Protein AF-A0A914YEE4-F1 (afdb_monomer)

Foldseek 3Di:
DDDDDLVNLLVVLLVVLLVVLVVCQVVVHQEDEDPSLQDPSHDLVSSQVSNQVSNVVHPSHHYDSDHCVPPCNVVVVLVVQLVVFAFPDPAPPDPVRLVVVQVVCVVVVHHRDDGPQDTRNDDRPDPPDD

Mean predicted aligned error: 6.98 Å

Radius of gyration: 18.78 Å; Cα contacts (8 Å, |Δi|>4): 126; chains: 1; bounding box: 48×29×50 Å

InterPro domains:
  IPR003828 Epoxyqueuosine reductase QueH [PF02677] (9-99)
  IPR003828 Epoxyqueuosine reductase QueH [PTHR36701] (10-122)

Solvent-accessible surface area (backbone atoms only — not comparable to full-atom values): 7740 Å² total; per-residue (Å²): 131,87,74,81,51,71,68,60,54,50,52,55,48,34,54,53,33,38,54,51,33,52,52,31,58,80,70,73,45,49,70,47,70,72,74,81,44,68,49,88,91,45,65,42,69,62,46,41,53,32,34,42,64,26,17,70,76,42,90,80,31,40,49,58,74,74,63,57,77,48,95,56,34,55,60,50,51,53,52,48,33,31,75,70,47,37,74,60,73,88,47,87,83,44,72,66,45,44,50,54,49,32,51,52,23,53,77,70,76,41,77,65,85,61,87,96,58,47,32,33,78,48,78,63,72,71,79,79,82,128

Organism: NCBI:txid310955

Nearest PDB structures (foldseek):
  7lc5-assembly1_A  TM=7.896E-01  e=1.052E-04  Thermotoga maritima MSB8
  9d86-assembly1_A  TM=7.838E-01  e=9.894E-05  Thermotoga maritima MSB8
  7lc7-assembly1_A  TM=7.861E-01  e=1.834E-04  Thermotoga maritima MSB8
  9deu-assembly1_A  TM=8.387E-01  e=4.629E-04  Thermotoga maritima MSB8
  2cfo-assembly1_A  TM=3.732E-01  e=4.035E+00  Synechococcus elongatus

Sequence (130 aa):
MERADAASAARCARHALRRTALYAHEHGYDTISSSLGISRWKNMAQINDCGIRAASRYEGLQYWDYNWRKGGGASRMIEISKREQFYQQEYCGCVYSLRDANLHRRESGRERIRIGLLYYGQDAEAPQGD

Structure (mmCIF, N/CA/C/O backbone):
data_AF-A0A914YEE4-F1
#
_entry.id   AF-A0A914YEE4-F1
#
loop_
_atom_site.group_PDB
_atom_site.id
_atom_site.type_symbol
_atom_site.label_atom_id
_atom_site.label_alt_id
_atom_site.label_comp_id
_atom_site.label_asym_id
_atom_site.label_entity_id
_atom_site.label_seq_id
_atom_site.pdbx_PDB_ins_code
_atom_site.Cartn_x
_atom_site.Cartn_y
_atom_site.Cartn_z
_atom_site.occupancy
_atom_site.B_iso_or_equiv
_atom_site.auth_seq_id
_atom_site.auth_comp_id
_atom_site.auth_asym_id
_atom_site.auth_atom_id
_atom_site.pdbx_PDB_model_num
ATOM 1 N N . MET A 1 1 ? 2.354 -7.273 20.193 1.00 39.00 1 MET A N 1
ATOM 2 C CA . MET A 1 1 ? 2.414 -7.671 18.769 1.00 39.00 1 MET A CA 1
ATOM 3 C C . MET A 1 1 ? 3.875 -7.739 18.359 1.00 39.00 1 MET A C 1
ATOM 5 O O . MET A 1 1 ? 4.509 -6.700 18.200 1.00 39.00 1 MET A O 1
ATOM 9 N N . GLU A 1 2 ? 4.424 -8.949 18.299 1.00 38.91 2 GLU A N 1
ATOM 10 C CA . GLU A 1 2 ? 5.803 -9.193 17.871 1.00 38.91 2 GLU A CA 1
ATOM 11 C C . GLU A 1 2 ? 5.981 -8.676 16.440 1.00 38.91 2 GLU A C 1
ATOM 13 O O . GLU A 1 2 ? 5.150 -8.919 15.559 1.00 38.91 2 GLU A O 1
ATOM 18 N N . ARG A 1 3 ? 6.999 -7.843 16.227 1.00 53.19 3 ARG A N 1
ATOM 19 C CA . ARG A 1 3 ? 7.223 -7.191 14.936 1.00 53.19 3 ARG A CA 1
ATOM 20 C C . ARG A 1 3 ? 7.663 -8.262 13.947 1.00 53.19 3 ARG A C 1
ATOM 22 O O . ARG A 1 3 ? 8.593 -9.004 14.234 1.00 53.19 3 ARG A O 1
ATOM 29 N N . ALA A 1 4 ? 7.031 -8.316 12.776 1.00 54.16 4 ALA A N 1
ATOM 30 C CA . ALA A 1 4 ? 7.552 -9.131 11.688 1.00 54.16 4 ALA A CA 1
ATOM 31 C C . ALA A 1 4 ? 9.003 -8.708 11.416 1.00 54.16 4 ALA A C 1
ATOM 33 O O . ALA A 1 4 ? 9.247 -7.546 11.080 1.00 54.16 4 ALA A O 1
ATOM 34 N N . ASP A 1 5 ? 9.936 -9.642 11.589 1.00 54.97 5 ASP A N 1
ATOM 35 C CA . ASP A 1 5 ? 11.352 -9.439 11.311 1.00 54.97 5 ASP A CA 1
ATOM 36 C C . ASP A 1 5 ? 11.550 -8.857 9.897 1.00 54.97 5 ASP A C 1
ATOM 38 O O . ASP A 1 5 ? 10.873 -9.239 8.930 1.00 54.97 5 ASP A O 1
ATOM 42 N N . ALA A 1 6 ? 12.478 -7.907 9.784 1.00 59.69 6 ALA A N 1
ATOM 43 C CA . ALA A 1 6 ? 12.794 -7.214 8.544 1.00 59.69 6 ALA A CA 1
ATOM 44 C C . ALA A 1 6 ? 13.225 -8.194 7.439 1.00 59.69 6 ALA A C 1
ATOM 46 O O . ALA A 1 6 ? 12.888 -7.982 6.271 1.00 59.69 6 ALA A O 1
ATOM 47 N N . ALA A 1 7 ? 13.902 -9.298 7.781 1.00 60.44 7 ALA A N 1
ATOM 48 C CA . ALA A 1 7 ? 14.281 -10.308 6.794 1.00 60.44 7 ALA A CA 1
ATOM 49 C C . ALA A 1 7 ? 13.068 -11.111 6.289 1.00 60.44 7 ALA A C 1
ATOM 51 O O . ALA A 1 7 ? 12.978 -11.424 5.099 1.00 60.44 7 ALA A O 1
ATOM 52 N N . SER A 1 8 ? 12.089 -11.393 7.156 1.00 65.44 8 SER A N 1
ATOM 53 C CA . SER A 1 8 ? 10.843 -12.067 6.765 1.00 65.44 8 SER A CA 1
ATOM 54 C C . SER A 1 8 ? 9.983 -11.214 5.825 1.00 65.44 8 SER A C 1
ATOM 56 O O . SER A 1 8 ? 9.508 -11.703 4.798 1.00 65.44 8 SER A O 1
ATOM 58 N N . ALA A 1 9 ? 9.863 -9.909 6.101 1.00 69.31 9 ALA A N 1
ATOM 59 C CA . ALA A 1 9 ? 9.140 -8.976 5.234 1.00 69.31 9 ALA A CA 1
ATOM 60 C C . ALA A 1 9 ? 9.757 -8.880 3.824 1.00 69.31 9 ALA A C 1
ATOM 62 O O . ALA A 1 9 ? 9.022 -8.855 2.833 1.00 69.31 9 ALA A O 1
ATOM 63 N N . ALA A 1 10 ? 11.090 -8.894 3.730 1.00 78.06 10 ALA A N 1
ATOM 64 C CA . ALA A 1 10 ? 11.813 -8.871 2.461 1.00 78.06 10 ALA A CA 1
ATOM 65 C C . ALA A 1 10 ? 11.563 -10.124 1.608 1.00 78.06 10 A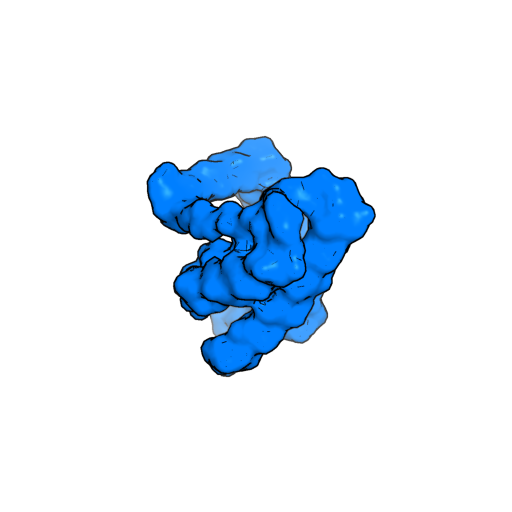LA A C 1
ATOM 67 O O . ALA A 1 10 ? 11.425 -10.030 0.388 1.00 78.06 10 ALA A O 1
ATOM 68 N N . ARG A 1 11 ? 11.488 -11.309 2.233 1.00 86.94 11 ARG A N 1
ATOM 69 C CA . ARG A 1 11 ? 11.216 -12.571 1.521 1.00 86.94 11 ARG A CA 1
ATOM 70 C C . ARG A 1 11 ? 9.831 -12.570 0.880 1.00 86.94 11 ARG A C 1
ATOM 72 O O . ARG A 1 11 ? 9.722 -12.871 -0.308 1.00 86.94 11 ARG A O 1
ATOM 79 N N . CYS A 1 12 ? 8.800 -12.184 1.633 1.00 88.81 12 CYS A N 1
ATOM 80 C CA . CYS A 1 12 ? 7.430 -12.132 1.119 1.00 88.81 12 CYS A CA 1
ATOM 81 C C . CYS A 1 12 ? 7.290 -11.111 -0.018 1.00 88.81 12 CYS A C 1
ATOM 83 O O . CYS A 1 12 ? 6.732 -11.435 -1.065 1.00 88.81 12 CYS A O 1
ATOM 85 N N . ALA A 1 13 ? 7.855 -9.909 0.150 1.00 90.94 13 ALA A N 1
ATOM 86 C CA . ALA A 1 13 ? 7.830 -8.879 -0.888 1.00 90.94 13 ALA A CA 1
ATOM 87 C C . ALA A 1 13 ? 8.528 -9.343 -2.173 1.00 90.94 13 ALA A C 1
ATOM 89 O O . ALA A 1 13 ? 7.981 -9.194 -3.261 1.00 90.94 13 ALA A O 1
ATOM 90 N N . ARG A 1 14 ? 9.701 -9.977 -2.052 1.00 93.50 14 ARG A N 1
ATOM 91 C CA . ARG A 1 14 ? 10.440 -10.527 -3.194 1.00 93.50 14 ARG A CA 1
ATOM 92 C C . ARG A 1 14 ? 9.645 -11.594 -3.941 1.00 93.50 14 ARG A C 1
ATOM 94 O O . ARG A 1 14 ? 9.653 -11.591 -5.168 1.00 93.50 14 ARG A O 1
ATOM 101 N N . HIS A 1 15 ? 8.996 -12.513 -3.227 1.00 94.38 15 HIS A N 1
ATOM 102 C CA . HIS A 1 15 ? 8.169 -13.545 -3.853 1.00 94.38 15 HIS A CA 1
ATOM 103 C C . HIS A 1 15 ? 7.004 -12.923 -4.634 1.00 94.38 15 HIS A C 1
ATOM 105 O O . HIS A 1 15 ? 6.866 -13.189 -5.827 1.00 94.38 15 HIS A O 1
ATOM 111 N N . ALA A 1 16 ? 6.230 -12.050 -3.983 1.00 95.25 16 ALA A N 1
ATOM 112 C CA . ALA A 1 16 ? 5.092 -11.378 -4.604 1.00 95.25 16 ALA A CA 1
ATOM 113 C C . ALA A 1 16 ? 5.512 -10.578 -5.847 1.00 95.25 16 ALA A C 1
ATOM 115 O O . ALA A 1 16 ? 4.972 -10.796 -6.927 1.00 95.25 16 ALA A O 1
ATOM 116 N N . LEU A 1 17 ? 6.539 -9.730 -5.728 1.00 97.38 17 LEU A N 1
ATOM 117 C CA . LEU A 1 17 ? 6.982 -8.857 -6.820 1.00 97.38 17 LEU A CA 1
ATOM 118 C C . LEU A 1 17 ? 7.580 -9.629 -7.998 1.00 97.38 17 LEU A C 1
ATOM 120 O O . LEU A 1 17 ? 7.390 -9.226 -9.140 1.00 97.38 17 LEU A O 1
ATOM 124 N N . ARG A 1 18 ? 8.244 -10.767 -7.758 1.00 97.50 18 ARG A N 1
ATOM 125 C CA . ARG A 1 18 ? 8.695 -11.651 -8.846 1.00 97.50 18 ARG A CA 1
ATOM 126 C C . ARG A 1 18 ? 7.526 -12.220 -9.637 1.00 97.50 18 ARG A C 1
ATOM 128 O O . ARG A 1 18 ? 7.609 -12.279 -10.859 1.00 97.50 18 ARG A O 1
ATOM 135 N N . ARG A 1 19 ? 6.452 -12.637 -8.959 1.00 97.88 19 ARG A N 1
ATOM 136 C CA . ARG A 1 19 ? 5.259 -13.148 -9.641 1.00 97.88 19 ARG A CA 1
ATOM 137 C C . ARG A 1 19 ? 4.542 -12.037 -10.407 1.00 97.88 19 ARG A C 1
ATOM 139 O O . ARG A 1 19 ? 4.135 -12.275 -11.536 1.00 97.88 19 ARG A O 1
ATOM 146 N N . THR A 1 20 ? 4.454 -10.837 -9.831 1.00 98.06 20 THR A N 1
ATOM 147 C CA . THR A 1 20 ? 3.912 -9.650 -10.508 1.00 98.06 20 THR A CA 1
ATOM 148 C C . THR A 1 20 ? 4.718 -9.286 -11.752 1.00 98.06 20 THR A C 1
ATOM 150 O O . THR A 1 20 ? 4.121 -9.047 -12.792 1.00 98.06 20 THR A O 1
ATOM 153 N N . ALA A 1 21 ? 6.052 -9.289 -11.677 1.00 98.44 21 ALA A N 1
ATOM 154 C CA . ALA A 1 21 ? 6.910 -8.975 -12.818 1.00 98.44 21 ALA A CA 1
ATOM 155 C C . ALA A 1 21 ? 6.776 -10.001 -13.952 1.00 98.44 21 ALA A C 1
ATOM 157 O O . ALA A 1 21 ? 6.654 -9.617 -15.110 1.00 98.44 21 ALA A O 1
ATOM 158 N N . LEU A 1 22 ? 6.731 -11.297 -13.616 1.00 98.38 22 LEU A N 1
ATOM 159 C CA . LEU A 1 22 ? 6.480 -12.350 -14.600 1.00 98.38 22 LEU A CA 1
ATOM 160 C C . LEU A 1 22 ? 5.128 -12.154 -15.292 1.00 98.38 22 LEU A C 1
ATOM 162 O O . LEU A 1 22 ? 5.066 -12.150 -16.514 1.00 98.38 22 LEU A O 1
ATOM 166 N N . TYR A 1 23 ? 4.068 -11.933 -14.510 1.00 98.50 23 TYR A N 1
ATOM 167 C CA . TYR A 1 23 ? 2.737 -11.689 -15.058 1.00 98.50 23 TYR A CA 1
ATOM 168 C C . TYR A 1 23 ? 2.722 -10.454 -15.963 1.00 98.50 23 TYR A C 1
ATOM 170 O O . TYR A 1 23 ? 2.156 -10.497 -17.050 1.00 98.50 23 TYR A O 1
ATOM 178 N N . ALA A 1 24 ? 3.368 -9.365 -15.535 1.00 98.50 24 ALA A N 1
ATOM 179 C CA . ALA A 1 24 ? 3.458 -8.136 -16.310 1.00 98.50 24 ALA A CA 1
ATOM 180 C C . ALA A 1 24 ? 4.102 -8.377 -17.683 1.00 98.50 24 ALA A C 1
ATOM 182 O O . ALA A 1 24 ? 3.535 -7.992 -18.702 1.00 98.50 24 ALA A O 1
ATOM 183 N N . HIS A 1 25 ? 5.230 -9.089 -17.701 1.00 98.25 25 HIS A N 1
ATOM 184 C CA . HIS A 1 25 ? 5.934 -9.451 -18.926 1.00 98.25 25 HIS A CA 1
ATOM 185 C C . HIS A 1 25 ? 5.099 -10.350 -19.852 1.00 98.25 25 HIS A C 1
ATOM 187 O O . HIS A 1 25 ? 4.985 -10.056 -21.038 1.00 98.25 25 HIS A O 1
ATOM 193 N N . GLU A 1 26 ? 4.469 -11.402 -19.315 1.00 98.38 26 GLU A N 1
ATOM 194 C CA . GLU A 1 26 ? 3.633 -12.340 -20.089 1.00 98.38 26 GLU A CA 1
ATOM 195 C C . GLU A 1 26 ? 2.422 -11.664 -20.754 1.00 98.38 26 GLU A C 1
ATOM 197 O O . GLU A 1 26 ? 1.911 -12.165 -21.752 1.00 98.38 26 GLU A O 1
ATOM 202 N N . HIS A 1 27 ? 1.972 -10.526 -20.219 1.00 98.31 27 HIS A N 1
ATOM 203 C CA . HIS A 1 27 ? 0.779 -9.811 -20.681 1.00 98.31 27 HIS A CA 1
ATOM 204 C C . HIS A 1 27 ? 1.094 -8.453 -21.329 1.00 98.31 27 HIS A C 1
ATOM 206 O O . HIS A 1 27 ? 0.176 -7.687 -21.613 1.00 98.31 27 HIS A O 1
ATOM 212 N N . GLY A 1 28 ? 2.373 -8.148 -21.577 1.00 97.56 28 GLY A N 1
ATOM 213 C CA . GLY A 1 28 ? 2.783 -6.944 -22.306 1.00 97.56 28 GLY A CA 1
ATOM 214 C C . GLY A 1 28 ? 2.634 -5.628 -21.536 1.00 97.56 28 GLY A C 1
ATOM 215 O O . GLY A 1 28 ? 2.501 -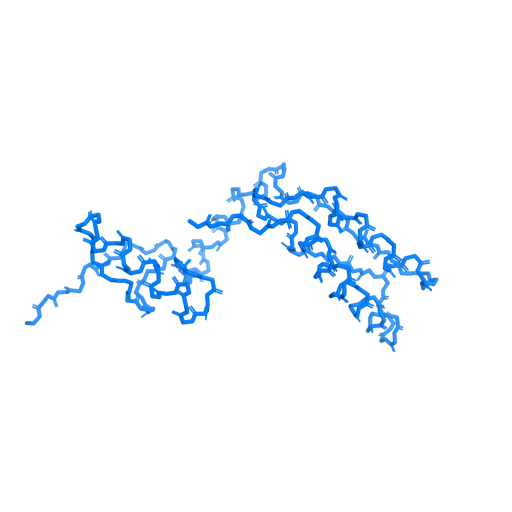4.577 -22.157 1.00 97.56 28 GLY A O 1
ATOM 216 N N . TYR A 1 29 ? 2.652 -5.660 -20.202 1.00 98.31 29 TYR A N 1
ATOM 217 C CA . TYR A 1 29 ? 2.737 -4.445 -19.389 1.00 98.31 29 TYR A CA 1
ATOM 218 C C . TYR A 1 29 ? 4.191 -3.968 -19.286 1.00 98.31 29 TYR A C 1
ATOM 220 O O . TYR A 1 29 ? 5.102 -4.776 -19.106 1.00 98.31 29 TYR A O 1
ATOM 228 N N . ASP A 1 30 ? 4.403 -2.654 -19.335 1.00 98.00 30 ASP A N 1
ATOM 229 C CA . ASP A 1 30 ? 5.731 -2.025 -19.267 1.00 98.00 30 ASP A CA 1
ATOM 230 C C . ASP A 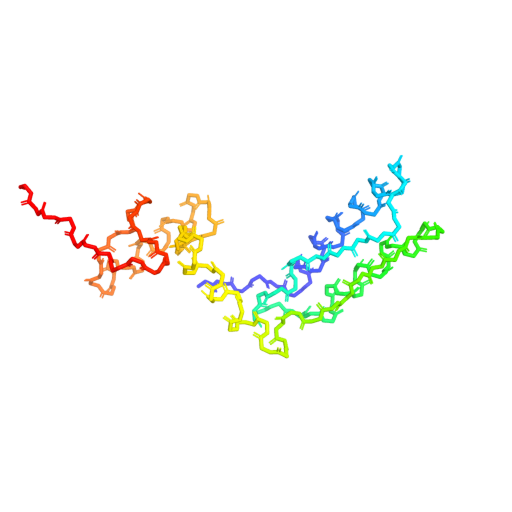1 30 ? 6.134 -1.584 -17.851 1.00 98.00 30 ASP A C 1
ATOM 232 O O . ASP A 1 30 ? 7.305 -1.317 -17.581 1.00 98.00 30 ASP A O 1
ATOM 236 N N . THR A 1 31 ? 5.181 -1.527 -16.918 1.00 98.25 31 THR A N 1
ATOM 237 C CA . THR A 1 31 ? 5.385 -0.923 -15.600 1.00 98.25 31 THR A CA 1
ATOM 238 C C . THR A 1 31 ? 4.660 -1.700 -14.510 1.00 98.25 31 THR A C 1
ATOM 240 O O . THR A 1 31 ? 3.483 -2.040 -14.626 1.00 98.25 31 THR A O 1
ATOM 243 N N . ILE A 1 32 ? 5.349 -1.922 -13.392 1.00 97.88 32 ILE A N 1
ATOM 244 C CA . ILE A 1 32 ? 4.776 -2.444 -12.148 1.00 97.88 32 ILE A CA 1
ATOM 245 C C . ILE A 1 32 ? 5.058 -1.496 -10.982 1.00 97.88 32 ILE A C 1
ATOM 247 O O . ILE A 1 32 ? 6.039 -0.760 -10.976 1.00 97.88 32 ILE A O 1
ATOM 251 N N . SER A 1 33 ? 4.217 -1.532 -9.952 1.00 96.50 33 SER A N 1
ATOM 252 C CA . SER A 1 33 ? 4.438 -0.810 -8.694 1.00 96.50 33 SER A CA 1
ATOM 253 C C . SER A 1 33 ? 3.881 -1.616 -7.519 1.00 96.50 33 SER A C 1
ATOM 255 O O . SER A 1 33 ? 3.371 -2.725 -7.696 1.00 96.50 33 SER A O 1
ATOM 257 N N . SER A 1 34 ? 4.002 -1.101 -6.295 1.00 93.69 34 SER A N 1
ATOM 258 C CA . SER A 1 34 ? 3.548 -1.809 -5.101 1.00 93.69 34 SER A CA 1
ATOM 259 C C . SER A 1 34 ? 3.035 -0.895 -3.995 1.00 93.69 34 SER A C 1
ATOM 261 O O . SER A 1 34 ? 3.660 0.099 -3.636 1.00 93.69 34 SER A O 1
ATOM 263 N N . SER A 1 35 ? 1.946 -1.317 -3.351 1.00 91.12 35 SER A N 1
ATOM 264 C CA . SER A 1 35 ? 1.444 -0.726 -2.106 1.00 91.12 35 SER A CA 1
ATOM 265 C C . SER A 1 35 ? 2.137 -1.275 -0.849 1.00 91.12 35 SER A C 1
ATOM 267 O O . SER A 1 35 ? 1.967 -0.722 0.241 1.00 91.12 35 SER A O 1
ATOM 269 N N . LEU A 1 36 ? 2.969 -2.323 -0.969 1.00 89.94 36 LEU A N 1
ATOM 270 C CA . LEU A 1 36 ? 3.653 -2.974 0.163 1.00 89.94 36 LEU A CA 1
ATOM 271 C C . LEU A 1 36 ? 4.556 -2.009 0.948 1.00 89.94 36 LEU A C 1
ATOM 273 O O . LEU A 1 36 ? 4.802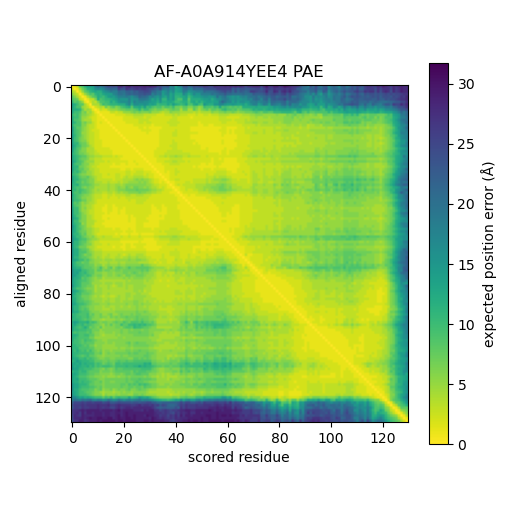 -2.199 2.143 1.00 89.94 36 LEU A O 1
ATOM 277 N N . GLY A 1 37 ? 5.029 -0.959 0.280 1.00 88.19 37 GLY A N 1
ATOM 278 C CA . GLY A 1 37 ? 5.848 0.093 0.855 1.00 88.19 37 GLY A CA 1
ATOM 279 C C . GLY A 1 37 ? 5.073 1.179 1.607 1.00 88.19 37 GLY A C 1
ATOM 280 O O . GLY A 1 37 ? 5.701 2.018 2.237 1.00 88.19 37 GLY A O 1
ATOM 281 N N . ILE A 1 38 ? 3.738 1.220 1.613 1.00 87.38 38 ILE A N 1
ATOM 282 C CA . ILE A 1 38 ? 2.996 2.368 2.180 1.00 87.38 38 ILE A CA 1
ATOM 283 C C . ILE A 1 38 ? 3.036 2.397 3.719 1.00 87.38 38 ILE A C 1
ATOM 285 O O . ILE A 1 38 ? 3.123 3.469 4.317 1.00 87.38 38 ILE A O 1
ATOM 289 N N . SER A 1 39 ? 3.046 1.238 4.383 1.00 84.06 39 SER A N 1
ATOM 290 C CA . SER A 1 39 ? 3.013 1.159 5.853 1.00 84.06 39 SER A CA 1
ATOM 291 C C . SER A 1 39 ? 4.262 1.752 6.508 1.00 84.06 39 SER A C 1
ATOM 293 O O . SER A 1 39 ? 5.365 1.279 6.253 1.00 84.06 39 SER A O 1
ATOM 295 N N . ARG A 1 40 ? 4.094 2.705 7.439 1.00 81.88 40 ARG A N 1
ATOM 296 C CA . ARG A 1 40 ? 5.193 3.383 8.167 1.00 81.88 40 ARG A CA 1
ATOM 297 C C . ARG A 1 40 ? 6.228 2.444 8.794 1.00 81.88 40 ARG A C 1
ATOM 299 O O . ARG A 1 40 ? 7.384 2.819 8.933 1.00 81.88 40 ARG A O 1
ATOM 306 N N . TRP A 1 41 ? 5.814 1.228 9.145 1.00 82.44 41 TRP A N 1
ATOM 307 C CA . TRP A 1 41 ? 6.651 0.220 9.795 1.00 82.44 41 TRP A CA 1
ATOM 308 C C . TRP A 1 41 ? 7.503 -0.600 8.820 1.00 82.44 41 TRP A C 1
ATOM 310 O O . TRP A 1 41 ? 8.326 -1.402 9.251 1.00 82.44 41 TRP A O 1
ATOM 320 N N . LYS A 1 42 ? 7.294 -0.444 7.509 1.00 83.50 42 LYS A N 1
ATOM 321 C CA . LYS A 1 42 ? 8.047 -1.143 6.466 1.00 83.50 42 LYS A CA 1
ATOM 322 C C . LYS A 1 42 ? 9.205 -0.283 5.971 1.00 83.50 42 LYS A C 1
ATOM 324 O O . LYS A 1 42 ? 9.050 0.928 5.775 1.00 83.50 42 LYS A O 1
ATOM 329 N N . ASN A 1 43 ? 10.338 -0.935 5.713 1.00 89.81 43 ASN A N 1
ATOM 330 C CA . ASN A 1 43 ? 11.491 -0.326 5.062 1.00 89.81 43 ASN A CA 1
ATOM 331 C C . ASN A 1 43 ? 11.211 -0.185 3.556 1.00 89.81 43 ASN A C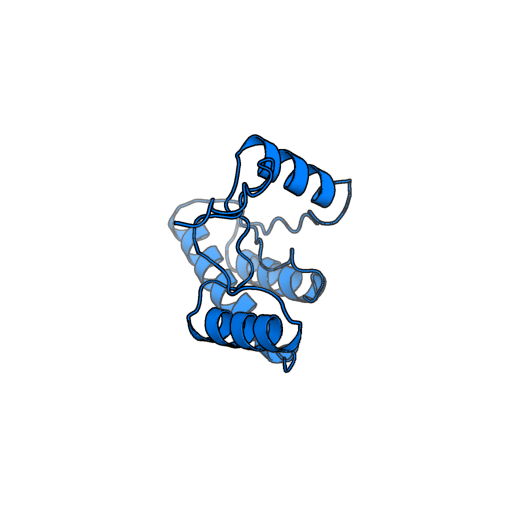 1
ATOM 333 O O . ASN A 1 43 ? 11.285 -1.158 2.811 1.00 89.81 43 ASN A O 1
ATOM 337 N N . MET A 1 44 ? 10.877 1.033 3.122 1.00 90.69 44 MET A N 1
ATOM 338 C CA . MET A 1 44 ? 10.542 1.330 1.725 1.00 90.69 44 MET A CA 1
ATOM 339 C C . MET A 1 44 ? 11.689 0.985 0.768 1.00 90.69 44 MET A C 1
ATOM 341 O O . MET A 1 44 ? 11.447 0.378 -0.268 1.00 90.69 44 MET A O 1
ATOM 345 N N . ALA A 1 45 ? 12.933 1.316 1.128 1.00 92.38 45 ALA A N 1
ATOM 346 C CA . ALA A 1 45 ? 14.093 1.059 0.276 1.00 92.38 45 ALA A CA 1
ATOM 347 C C . ALA A 1 45 ? 14.275 -0.443 0.013 1.00 92.38 45 ALA A C 1
ATOM 349 O O . ALA A 1 45 ? 14.541 -0.851 -1.112 1.00 92.38 45 ALA A O 1
ATOM 350 N N . GLN A 1 46 ? 14.047 -1.275 1.033 1.00 92.31 46 GLN A N 1
ATOM 351 C CA . GLN A 1 46 ? 14.105 -2.730 0.896 1.00 92.31 46 GLN A CA 1
ATOM 352 C C . GLN A 1 46 ? 13.008 -3.282 -0.032 1.00 92.31 46 GLN A C 1
ATOM 354 O O . GLN A 1 46 ? 13.266 -4.200 -0.811 1.00 92.31 46 GLN A O 1
ATOM 359 N N . ILE A 1 47 ? 11.788 -2.739 0.041 1.00 93.50 47 ILE A N 1
ATOM 360 C CA . ILE A 1 47 ? 10.687 -3.131 -0.852 1.00 93.50 47 ILE A CA 1
ATOM 361 C C . ILE A 1 47 ? 10.982 -2.690 -2.290 1.00 93.50 47 ILE A C 1
ATOM 363 O O . ILE A 1 47 ? 10.820 -3.488 -3.212 1.00 93.50 47 ILE A O 1
ATOM 367 N N . ASN A 1 48 ? 11.475 -1.464 -2.472 1.00 95.25 48 ASN A N 1
ATOM 368 C CA . ASN A 1 48 ? 11.822 -0.932 -3.785 1.00 95.25 48 ASN A CA 1
ATOM 369 C C . ASN A 1 48 ? 12.970 -1.720 -4.430 1.00 95.25 48 ASN A C 1
ATOM 371 O O . ASN A 1 48 ? 12.848 -2.086 -5.593 1.00 95.25 48 ASN A O 1
ATOM 375 N N . ASP A 1 49 ? 14.019 -2.094 -3.684 1.00 95.81 49 ASP A N 1
ATOM 376 C CA . ASP A 1 49 ? 15.078 -2.986 -4.194 1.00 95.81 49 ASP A CA 1
ATOM 377 C C . ASP A 1 49 ? 14.504 -4.333 -4.669 1.00 95.81 49 ASP A C 1
ATOM 379 O O . ASP A 1 49 ? 14.878 -4.830 -5.732 1.00 95.81 49 ASP A O 1
ATOM 383 N N . CYS A 1 50 ? 13.540 -4.907 -3.940 1.00 96.12 50 CYS A N 1
ATOM 384 C CA . CYS A 1 50 ? 12.871 -6.132 -4.381 1.00 96.12 50 CYS A CA 1
ATOM 385 C C . CYS A 1 50 ? 12.101 -5.937 -5.697 1.00 96.12 50 CYS A C 1
ATOM 387 O O . CYS A 1 50 ? 12.133 -6.833 -6.541 1.00 96.12 50 CYS A O 1
ATOM 389 N N . GLY A 1 51 ? 11.428 -4.796 -5.869 1.00 96.81 51 GLY A N 1
ATOM 390 C CA . GLY A 1 51 ? 10.670 -4.454 -7.075 1.00 96.81 51 GLY A CA 1
ATOM 391 C C . GLY A 1 51 ? 11.568 -4.209 -8.282 1.00 96.81 51 GLY A C 1
ATOM 392 O O . GLY A 1 51 ? 11.370 -4.828 -9.325 1.00 96.81 51 GLY A O 1
ATOM 393 N N . ILE A 1 52 ? 12.619 -3.407 -8.103 1.00 97.69 52 ILE A N 1
ATOM 394 C CA . ILE A 1 52 ? 13.631 -3.117 -9.127 1.00 97.69 52 ILE A CA 1
ATOM 395 C C . ILE A 1 52 ? 14.274 -4.418 -9.616 1.00 97.69 52 ILE A C 1
ATOM 397 O O . ILE A 1 52 ? 14.291 -4.682 -10.814 1.00 97.69 52 ILE A O 1
ATOM 401 N N . ARG A 1 53 ? 14.726 -5.288 -8.700 1.00 97.50 53 ARG A N 1
ATOM 402 C CA . ARG A 1 53 ? 15.317 -6.592 -9.060 1.00 97.50 53 ARG A CA 1
ATOM 403 C C . ARG A 1 53 ? 14.330 -7.564 -9.703 1.00 97.50 53 ARG A C 1
ATOM 405 O O . ARG A 1 53 ? 14.758 -8.521 -10.345 1.00 97.50 53 ARG A O 1
ATOM 412 N N . ALA A 1 54 ? 13.032 -7.419 -9.438 1.00 97.69 54 ALA A N 1
ATOM 413 C CA . ALA A 1 54 ? 12.010 -8.246 -10.069 1.00 97.69 54 ALA A CA 1
ATOM 414 C C . ALA A 1 54 ? 11.761 -7.792 -11.512 1.00 97.69 54 ALA A C 1
ATOM 416 O O . ALA A 1 54 ? 11.773 -8.638 -12.403 1.00 97.69 54 ALA A O 1
ATOM 417 N N . ALA A 1 55 ? 11.604 -6.483 -11.729 1.00 98.12 55 ALA A N 1
ATOM 418 C CA . ALA A 1 55 ? 11.407 -5.891 -13.048 1.00 98.12 55 ALA A CA 1
ATOM 419 C C . ALA A 1 55 ? 12.632 -6.070 -13.957 1.00 98.12 55 ALA A C 1
ATOM 421 O O . ALA A 1 55 ? 12.477 -6.496 -15.094 1.00 98.12 55 ALA A O 1
ATOM 422 N N . SER A 1 56 ? 13.854 -5.897 -13.429 1.00 97.81 56 SER A N 1
ATOM 423 C CA . SER A 1 56 ? 15.116 -5.982 -14.190 1.00 97.81 56 SER A CA 1
ATOM 424 C C . SER A 1 56 ? 15.407 -7.344 -14.837 1.00 97.81 56 SER A C 1
ATOM 426 O O . SER A 1 56 ? 16.447 -7.519 -15.464 1.00 97.81 56 SER A O 1
ATOM 428 N N . ARG A 1 57 ? 14.555 -8.348 -14.610 1.00 97.19 57 ARG A N 1
ATOM 429 C CA . ARG A 1 57 ? 14.632 -9.667 -15.247 1.00 97.19 57 ARG A CA 1
ATOM 430 C C . ARG A 1 57 ? 14.000 -9.692 -16.636 1.00 97.19 57 ARG A C 1
ATOM 432 O O . ARG A 1 57 ? 14.208 -10.666 -17.351 1.00 97.19 57 ARG A O 1
ATOM 439 N N . TYR A 1 58 ? 13.223 -8.670 -16.975 1.00 97.94 58 TYR A N 1
ATOM 440 C CA . TYR A 1 58 ? 12.444 -8.591 -18.199 1.00 97.94 58 TYR A CA 1
ATOM 441 C C . TYR A 1 58 ? 12.759 -7.270 -18.895 1.00 97.94 58 TYR A C 1
ATOM 443 O O . TYR A 1 58 ? 12.678 -6.202 -18.289 1.00 97.94 58 TYR A O 1
ATOM 451 N N . GLU A 1 59 ? 13.157 -7.345 -20.161 1.00 96.81 59 GLU A N 1
ATOM 452 C CA . GLU A 1 59 ? 13.438 -6.158 -20.963 1.00 96.81 59 GLU A CA 1
ATOM 453 C C . GLU A 1 59 ? 12.160 -5.330 -21.159 1.00 96.81 59 GLU A C 1
ATOM 455 O O . GLU A 1 59 ? 11.072 -5.879 -21.331 1.00 96.81 59 GLU A O 1
ATOM 460 N N . GLY A 1 60 ? 12.286 -4.004 -21.081 1.00 96.31 60 GLY 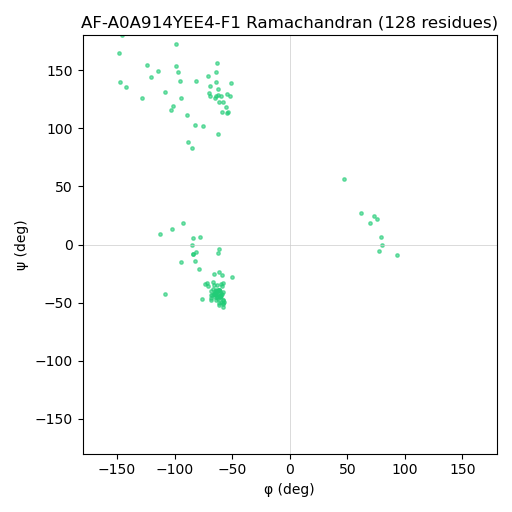A N 1
ATOM 461 C CA . GLY A 1 60 ? 11.157 -3.077 -21.208 1.00 96.31 60 GLY A CA 1
ATOM 462 C C . GLY A 1 60 ? 10.260 -2.960 -19.971 1.00 96.31 60 GLY A C 1
ATOM 463 O O . GLY A 1 60 ? 9.400 -2.086 -19.956 1.00 96.31 60 GLY A O 1
ATOM 464 N N . LEU A 1 61 ? 10.472 -3.768 -18.924 1.00 98.38 61 LEU A N 1
ATOM 465 C CA . LEU A 1 61 ? 9.684 -3.713 -17.692 1.00 98.38 61 LEU A CA 1
ATOM 466 C C . LEU A 1 61 ? 10.355 -2.839 -16.624 1.00 98.38 61 LEU A C 1
ATOM 468 O O . LEU A 1 61 ? 11.496 -3.075 -16.224 1.00 98.38 61 LEU A O 1
ATOM 472 N N . GLN A 1 62 ? 9.617 -1.865 -16.097 1.00 97.94 62 GLN A N 1
ATOM 473 C CA . GLN A 1 62 ? 10.089 -0.927 -15.080 1.00 97.94 62 GLN A CA 1
ATOM 474 C C . GLN A 1 62 ? 9.342 -1.097 -13.755 1.00 97.94 62 GLN A C 1
ATOM 476 O O . GLN A 1 62 ? 8.164 -1.454 -13.712 1.00 97.94 62 GLN A O 1
ATOM 481 N N . TYR A 1 63 ? 10.028 -0.814 -12.646 1.00 97.94 63 TYR A N 1
ATOM 482 C CA . TYR A 1 63 ? 9.392 -0.697 -11.336 1.00 97.94 63 TYR A CA 1
ATOM 483 C C . TYR A 1 63 ? 9.246 0.777 -10.964 1.00 97.94 63 TYR A C 1
ATOM 485 O O . TYR A 1 63 ? 10.242 1.469 -10.759 1.00 97.94 63 TYR A O 1
ATOM 493 N N . TRP A 1 64 ? 8.005 1.246 -10.847 1.00 97.00 64 TRP A N 1
ATOM 494 C CA . TRP A 1 64 ? 7.704 2.607 -10.430 1.00 97.00 64 TRP A CA 1
ATOM 495 C C . TRP A 1 64 ? 7.743 2.712 -8.906 1.00 97.00 64 TRP A C 1
ATOM 497 O O . TRP A 1 64 ? 6.823 2.290 -8.199 1.00 97.00 64 TRP A O 1
ATOM 507 N N . ASP A 1 65 ? 8.830 3.282 -8.399 1.00 94.56 65 ASP A N 1
ATOM 508 C CA . ASP A 1 65 ? 9.196 3.304 -6.984 1.00 94.56 65 ASP A CA 1
ATOM 509 C C . ASP A 1 65 ? 8.695 4.548 -6.226 1.00 94.56 65 ASP A C 1
ATOM 511 O O . ASP A 1 65 ? 9.179 4.866 -5.131 1.00 94.56 65 ASP A O 1
ATOM 515 N N . TYR A 1 66 ? 7.697 5.235 -6.793 1.00 91.75 66 TYR A N 1
ATOM 516 C CA . TYR A 1 66 ? 7.183 6.498 -6.279 1.00 91.75 66 TYR A CA 1
ATOM 517 C C . TYR A 1 66 ? 6.752 6.407 -4.814 1.00 91.75 66 TYR A C 1
ATOM 519 O O . TYR A 1 66 ? 5.970 5.550 -4.393 1.00 91.75 66 TYR A O 1
ATOM 527 N N . ASN A 1 67 ? 7.244 7.353 -4.016 1.00 90.12 67 ASN A N 1
ATOM 528 C CA . ASN A 1 67 ? 6.983 7.379 -2.588 1.00 90.12 67 ASN A CA 1
ATOM 529 C C . ASN A 1 67 ? 5.703 8.156 -2.257 1.00 90.12 67 ASN A C 1
ATOM 531 O O . ASN A 1 67 ? 5.745 9.332 -1.893 1.00 90.12 67 ASN A O 1
ATOM 535 N N . TRP A 1 68 ? 4.578 7.444 -2.259 1.00 86.50 68 TRP A N 1
ATOM 536 C CA . TRP A 1 68 ? 3.254 7.966 -1.898 1.00 86.50 68 TRP A CA 1
ATOM 537 C C . TRP A 1 68 ? 3.122 8.470 -0.448 1.00 86.50 68 TRP A C 1
ATOM 539 O O . TRP A 1 68 ? 2.102 9.055 -0.091 1.00 86.50 68 TRP A O 1
ATOM 549 N N . ARG A 1 69 ? 4.134 8.273 0.416 1.00 86.56 69 ARG A N 1
ATOM 550 C CA . ARG A 1 69 ? 4.146 8.865 1.768 1.00 86.56 69 ARG A CA 1
ATOM 551 C C . ARG A 1 69 ? 4.558 10.341 1.758 1.00 86.56 69 ARG A C 1
ATOM 553 O O . ARG A 1 69 ? 4.308 11.041 2.735 1.00 86.56 69 ARG A O 1
ATOM 560 N N . LYS A 1 70 ? 5.240 10.797 0.704 1.00 87.81 70 LYS A N 1
ATOM 561 C CA . LYS A 1 70 ? 5.740 12.172 0.557 1.00 87.81 70 LYS A CA 1
ATOM 562 C C . LYS A 1 70 ? 4.793 13.004 -0.315 1.00 87.81 70 LYS A C 1
ATOM 564 O O . LYS A 1 70 ? 3.815 12.487 -0.846 1.00 87.81 70 LYS A O 1
ATOM 569 N N . GLY A 1 71 ? 5.052 14.310 -0.409 1.00 88.88 71 GLY A N 1
ATOM 570 C CA . GLY A 1 71 ? 4.318 15.207 -1.314 1.00 88.88 71 GLY A CA 1
ATOM 571 C C . GLY A 1 71 ? 2.817 15.326 -1.026 1.00 88.88 71 GLY A C 1
ATOM 572 O O . GLY A 1 71 ? 2.040 15.553 -1.942 1.00 88.88 71 GLY A O 1
ATOM 573 N N . GLY A 1 72 ? 2.389 15.113 0.224 1.00 91.19 72 GLY A N 1
ATOM 574 C CA . GLY A 1 72 ? 0.971 15.165 0.602 1.00 91.19 72 GLY A CA 1
ATOM 575 C C . GLY A 1 72 ? 0.157 13.914 0.253 1.00 91.19 72 GLY A C 1
ATOM 576 O O . GLY A 1 72 ? -1.050 13.905 0.487 1.00 91.19 72 GLY A O 1
ATOM 577 N N . GLY A 1 73 ? 0.781 12.834 -0.233 1.00 89.56 73 GLY A N 1
ATOM 578 C CA . GLY A 1 73 ? 0.061 11.612 -0.617 1.00 89.56 73 GLY A CA 1
ATOM 579 C C . GLY A 1 73 ? -0.729 10.961 0.528 1.00 89.56 73 GLY A C 1
ATOM 580 O O . GLY A 1 73 ? -1.835 10.471 0.310 1.00 89.56 73 GLY A O 1
ATOM 581 N N . ALA A 1 74 ? -0.238 11.040 1.770 1.00 87.62 74 ALA A N 1
ATOM 582 C CA . ALA A 1 74 ? -0.982 10.572 2.944 1.00 87.62 74 ALA A CA 1
ATOM 583 C C . ALA A 1 74 ? -2.272 11.379 3.182 1.00 87.62 74 ALA A C 1
ATOM 585 O O . ALA A 1 74 ? -3.325 10.795 3.433 1.00 87.62 74 ALA A O 1
ATOM 586 N N . SER A 1 75 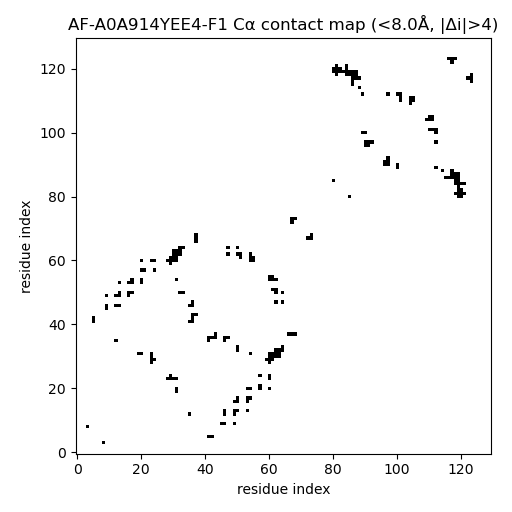? -2.211 12.708 3.054 1.00 91.81 75 SER A N 1
ATOM 587 C CA . SER A 1 75 ? -3.388 13.576 3.168 1.00 91.81 75 SER A CA 1
ATOM 588 C C . SER A 1 75 ? -4.380 13.304 2.041 1.00 91.81 75 SER A C 1
ATOM 590 O O . SER A 1 75 ? -5.575 13.174 2.294 1.00 91.81 75 SER A O 1
ATOM 592 N N . ARG A 1 76 ? -3.878 13.121 0.812 1.00 92.81 76 ARG A N 1
ATOM 593 C CA . ARG A 1 76 ? -4.701 12.770 -0.350 1.00 92.81 76 ARG A CA 1
ATOM 594 C C . ARG A 1 76 ? -5.401 11.422 -0.180 1.00 92.81 76 ARG A C 1
ATOM 596 O O . ARG A 1 76 ? -6.563 11.295 -0.544 1.00 92.81 76 ARG A O 1
ATOM 603 N N . MET A 1 77 ? -4.728 10.431 0.405 1.00 91.38 77 MET A N 1
ATOM 604 C CA . MET A 1 77 ? -5.335 9.138 0.730 1.00 91.38 77 MET A CA 1
ATOM 605 C C . MET A 1 77 ? -6.509 9.299 1.704 1.00 91.38 77 MET A C 1
ATOM 607 O O . MET A 1 77 ? -7.562 8.712 1.471 1.00 91.38 77 MET A O 1
ATOM 611 N N . ILE A 1 78 ? -6.370 10.128 2.748 1.00 91.19 78 ILE A N 1
ATOM 612 C CA . ILE A 1 78 ? -7.462 10.401 3.698 1.00 91.19 78 ILE A CA 1
ATOM 613 C C . ILE A 1 78 ? -8.617 11.146 3.022 1.00 91.19 78 ILE A C 1
ATOM 615 O O . ILE A 1 78 ? -9.773 10.801 3.248 1.00 91.19 78 ILE A O 1
ATOM 619 N N . GLU A 1 79 ? -8.318 12.141 2.187 1.00 94.69 79 GLU A N 1
ATOM 620 C CA . GLU A 1 79 ? -9.326 12.880 1.421 1.00 94.69 79 GLU A CA 1
ATOM 621 C C . GLU A 1 79 ? -10.142 11.941 0.524 1.00 94.69 79 GLU A C 1
ATOM 623 O O . GLU A 1 79 ? -11.369 11.933 0.597 1.00 94.69 79 GLU A O 1
ATOM 628 N N . ILE A 1 80 ? -9.462 11.100 -0.264 1.00 94.75 80 ILE A N 1
ATOM 629 C CA . ILE A 1 80 ? -10.108 10.098 -1.119 1.00 94.75 80 ILE A CA 1
ATOM 630 C C . ILE A 1 80 ? -10.916 9.125 -0.262 1.00 94.75 80 ILE A C 1
ATOM 632 O O . ILE A 1 80 ? -12.068 8.866 -0.576 1.00 94.75 80 ILE A O 1
ATOM 636 N N . SER A 1 81 ? -10.362 8.635 0.849 1.00 94.62 81 SER A N 1
ATOM 637 C CA . SER A 1 81 ? -11.061 7.666 1.702 1.00 94.62 81 SER A CA 1
ATOM 638 C C . SER A 1 81 ? -12.364 8.226 2.271 1.00 94.62 81 SER A C 1
ATOM 640 O O . SER A 1 81 ? -13.356 7.506 2.314 1.00 94.62 81 SER A O 1
ATOM 642 N N . LYS A 1 82 ? -12.384 9.506 2.671 1.00 95.06 82 LYS A N 1
ATOM 643 C CA . LYS A 1 82 ? -13.604 10.198 3.120 1.00 95.06 82 LYS A CA 1
ATOM 644 C C . LYS A 1 82 ? -14.595 10.415 1.980 1.00 95.06 82 LYS A C 1
ATOM 646 O O . LYS A 1 82 ? -15.783 10.200 2.176 1.00 95.06 82 LYS A O 1
ATOM 651 N N . ARG A 1 83 ? -14.112 10.830 0.804 1.00 95.44 83 ARG A N 1
ATOM 652 C CA . ARG A 1 83 ? -14.954 11.065 -0.377 1.00 95.44 83 ARG A CA 1
ATOM 653 C C . ARG A 1 83 ? -15.639 9.784 -0.854 1.00 95.44 83 ARG A C 1
ATOM 655 O O . ARG A 1 83 ? -16.826 9.811 -1.134 1.00 95.44 83 ARG A O 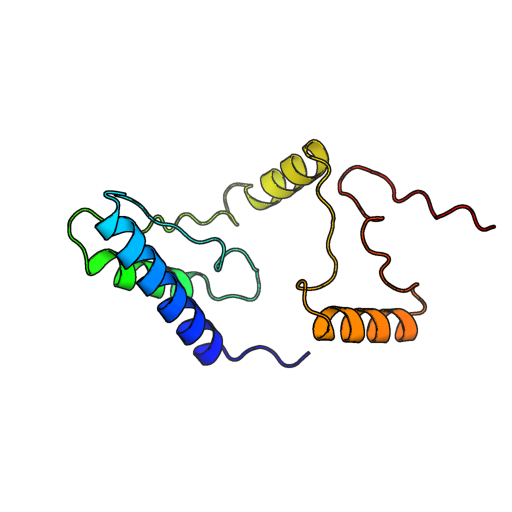1
ATOM 662 N N . GLU A 1 84 ? -14.890 8.688 -0.931 1.00 96.31 84 GLU A N 1
ATOM 663 C CA . GLU A 1 84 ? -15.383 7.383 -1.391 1.00 96.31 84 GLU A CA 1
ATOM 664 C C . GLU A 1 84 ? -16.057 6.570 -0.276 1.00 96.31 84 GLU A C 1
ATOM 666 O O . GLU A 1 84 ? -16.482 5.444 -0.516 1.00 96.31 84 GLU A O 1
ATOM 671 N N . GLN A 1 85 ? -16.115 7.111 0.948 1.00 94.94 85 GLN A N 1
ATOM 672 C CA . GLN A 1 85 ? -16.681 6.454 2.127 1.00 94.94 85 GLN A CA 1
ATOM 673 C C . GLN A 1 85 ? -16.176 5.015 2.274 1.00 94.94 85 GLN A C 1
ATOM 675 O O . GLN A 1 85 ? -16.945 4.057 2.309 1.00 94.94 85 GLN A O 1
ATOM 680 N N . PHE A 1 86 ? -14.853 4.837 2.328 1.00 95.12 86 PHE A N 1
ATOM 681 C CA . PHE A 1 86 ? -14.276 3.506 2.508 1.00 95.12 86 PHE A CA 1
ATOM 682 C C . PHE A 1 86 ? -14.499 2.975 3.924 1.00 95.12 86 PHE A C 1
ATOM 684 O O . PHE A 1 86 ? -14.443 3.720 4.904 1.00 95.12 86 PHE A O 1
ATOM 691 N N . TYR A 1 87 ? -14.699 1.660 4.035 1.00 93.88 87 TYR A N 1
ATOM 692 C CA . TYR A 1 87 ? -14.735 0.980 5.326 1.00 93.88 87 TYR A CA 1
ATOM 693 C C . TYR A 1 87 ? -13.383 1.138 6.028 1.00 93.88 87 TYR A C 1
ATOM 695 O O . TYR A 1 87 ? -12.336 0.741 5.504 1.00 93.88 87 TYR A O 1
ATOM 703 N N . GLN A 1 88 ? -13.398 1.706 7.229 1.00 93.00 88 GLN A N 1
ATOM 704 C CA . GLN A 1 88 ? -12.203 1.894 8.034 1.00 93.00 88 GLN A CA 1
ATOM 705 C C . GLN A 1 88 ? -11.927 0.621 8.833 1.00 93.00 88 GLN A C 1
ATOM 707 O O . GLN A 1 88 ? -12.279 0.481 10.004 1.00 93.00 88 GLN A O 1
ATOM 712 N N . GLN A 1 89 ? -11.280 -0.333 8.175 1.00 92.75 89 GLN A N 1
ATOM 713 C CA . GLN A 1 89 ? -10.934 -1.601 8.792 1.00 92.75 89 GLN A CA 1
ATOM 714 C C . GLN A 1 89 ? -9.841 -1.432 9.860 1.00 92.75 89 GLN A C 1
ATOM 716 O O . GLN A 1 89 ? -8.762 -0.901 9.608 1.00 92.75 89 GLN A O 1
ATOM 721 N N . GLU A 1 90 ? -10.101 -1.946 11.060 1.00 92.50 90 GLU A N 1
ATOM 722 C CA . GLU A 1 90 ? -9.209 -1.796 12.223 1.00 92.50 90 GLU A CA 1
ATOM 723 C C . GLU A 1 90 ? -8.366 -3.048 12.522 1.00 92.50 90 GLU A C 1
ATOM 725 O O . GLU A 1 90 ? -7.787 -3.192 13.598 1.00 92.50 90 GLU A O 1
ATOM 730 N N . TYR A 1 91 ? -8.318 -3.980 11.574 1.00 93.81 91 TYR A N 1
ATOM 731 C CA . TYR A 1 91 ? -7.604 -5.254 11.645 1.00 93.81 91 TYR A CA 1
ATOM 732 C C . TYR A 1 91 ? -7.118 -5.639 10.240 1.00 93.81 91 TYR A C 1
ATOM 734 O O . TYR A 1 91 ? -7.574 -5.079 9.250 1.00 93.81 91 TYR A O 1
ATOM 742 N N . CYS A 1 92 ? -6.191 -6.591 10.105 1.00 88.19 92 CYS A N 1
ATOM 743 C CA . CYS A 1 92 ? -5.578 -6.882 8.796 1.00 88.19 92 CYS A CA 1
ATOM 744 C C . CYS A 1 92 ? -6.436 -7.728 7.830 1.00 88.19 92 CYS A C 1
ATOM 746 O O . CYS A 1 92 ? -5.933 -8.152 6.793 1.00 88.19 92 CYS A O 1
ATOM 748 N N . GLY A 1 93 ? -7.691 -8.026 8.176 1.00 89.31 93 GLY A N 1
ATOM 749 C CA . GLY A 1 93 ? -8.569 -8.912 7.403 1.00 89.31 93 GLY A CA 1
ATOM 750 C C . GLY A 1 93 ? -8.567 -10.380 7.827 1.00 89.31 93 GLY A C 1
ATOM 751 O O . GLY A 1 93 ? -9.433 -11.123 7.381 1.00 89.31 93 GLY A O 1
ATOM 752 N N . CYS A 1 94 ? -7.668 -10.813 8.720 1.00 93.56 94 CYS A N 1
ATOM 753 C CA . CYS A 1 94 ? -7.665 -12.191 9.221 1.00 93.56 94 CYS A CA 1
ATOM 754 C C . CYS A 1 94 ? -8.345 -12.337 10.593 1.00 93.56 94 CYS A C 1
ATOM 756 O O . CYS A 1 94 ? -8.348 -11.413 11.413 1.00 93.56 94 CYS A O 1
ATOM 758 N N . VAL A 1 95 ? -8.863 -13.540 10.870 1.00 95.12 95 VAL A N 1
ATOM 759 C CA . VAL A 1 95 ? -9.542 -13.880 12.134 1.00 95.12 95 VAL A CA 1
ATOM 760 C C . VAL A 1 95 ? -8.648 -13.680 13.361 1.00 95.12 95 VAL A C 1
ATOM 762 O O . VAL A 1 95 ? -9.119 -13.228 14.402 1.00 95.12 95 VAL A O 1
ATOM 765 N N . TYR A 1 96 ? -7.346 -13.947 13.236 1.00 94.94 96 TYR A N 1
ATOM 766 C CA . TYR A 1 96 ? -6.394 -13.784 14.334 1.00 94.94 96 TYR A CA 1
ATOM 767 C C . TYR A 1 96 ? -6.201 -12.308 14.695 1.00 94.94 96 TYR A C 1
ATOM 769 O O . TYR A 1 96 ? -6.313 -11.942 15.859 1.00 94.94 96 TYR A O 1
ATOM 777 N N . SER A 1 97 ? -6.013 -11.436 13.698 1.00 93.81 97 SER A N 1
ATOM 778 C CA . SER A 1 97 ? -5.894 -9.994 13.931 1.00 93.81 97 SER A CA 1
ATOM 779 C C . SER A 1 97 ? -7.190 -9.395 14.467 1.00 93.81 97 SER A C 1
ATOM 781 O O . SER A 1 97 ? -7.119 -8.488 15.292 1.00 93.81 97 SER A O 1
ATOM 783 N N . LEU A 1 98 ? -8.355 -9.889 14.031 1.00 95.44 98 LEU A N 1
ATOM 784 C CA . LEU A 1 98 ? -9.646 -9.462 14.571 1.00 95.44 98 LEU A CA 1
ATOM 785 C C . LEU A 1 98 ? -9.793 -9.862 16.045 1.00 95.44 98 LEU A C 1
ATOM 787 O O . LEU A 1 98 ? -10.204 -9.045 16.869 1.00 95.44 98 LEU A O 1
ATOM 791 N N . ARG A 1 99 ? -9.436 -11.107 16.387 1.00 95.88 99 ARG A N 1
ATOM 792 C CA . ARG A 1 99 ? -9.440 -11.603 17.767 1.00 95.88 99 ARG A CA 1
ATOM 793 C C . ARG A 1 99 ? -8.539 -10.750 18.651 1.00 95.88 99 ARG A C 1
ATOM 795 O O . ARG A 1 99 ? -9.008 -10.242 19.664 1.00 95.88 99 ARG A O 1
ATOM 802 N N . ASP A 1 100 ? -7.286 -10.566 18.256 1.00 96.12 100 ASP A N 1
ATOM 803 C CA . ASP A 1 100 ? -6.290 -9.868 19.068 1.00 96.12 100 ASP A CA 1
ATOM 804 C C . ASP A 1 100 ? -6.638 -8.374 19.219 1.00 96.12 100 ASP A C 1
ATOM 806 O O . ASP A 1 100 ? -6.534 -7.820 20.314 1.00 96.12 100 ASP A O 1
ATOM 810 N N . ALA A 1 101 ? -7.158 -7.733 18.163 1.00 94.69 101 ALA A N 1
ATOM 811 C CA . ALA A 1 101 ? -7.664 -6.362 18.243 1.00 94.69 101 ALA A CA 1
ATOM 812 C C . ALA A 1 101 ? -8.862 -6.239 19.203 1.00 94.69 101 ALA A C 1
ATOM 814 O O . ALA A 1 101 ? -8.949 -5.277 19.966 1.00 94.69 101 ALA A O 1
ATOM 815 N N . ASN A 1 102 ? -9.773 -7.218 19.204 1.00 96.50 102 ASN A N 1
ATOM 816 C CA . ASN A 1 102 ? -10.912 -7.246 20.123 1.00 96.50 102 ASN A CA 1
ATOM 817 C C . ASN A 1 102 ? -10.515 -7.560 21.570 1.00 96.50 102 ASN A C 1
ATOM 819 O O . ASN A 1 102 ? -11.145 -7.032 22.485 1.00 96.50 102 ASN A O 1
ATOM 823 N N . LEU A 1 103 ? -9.488 -8.384 21.796 1.00 96.25 103 LEU A N 1
ATOM 824 C CA . LEU A 1 103 ? -8.925 -8.605 23.132 1.00 96.25 103 LEU A CA 1
ATOM 825 C C . LEU A 1 103 ? -8.365 -7.296 23.695 1.00 96.25 103 LEU A C 1
ATOM 827 O O . LEU A 1 103 ? -8.790 -6.866 24.764 1.00 96.25 103 LEU A O 1
ATOM 831 N N . HIS A 1 104 ? -7.530 -6.602 22.917 1.00 94.38 104 HIS A N 1
ATOM 832 C CA . HIS A 1 104 ? -6.959 -5.321 23.328 1.00 94.38 104 HIS A CA 1
ATOM 833 C C . HIS A 1 104 ? -8.030 -4.250 23.598 1.00 94.38 104 HIS A C 1
ATOM 835 O O . HIS A 1 104 ? -7.952 -3.511 24.577 1.00 94.38 104 HIS A O 1
ATOM 841 N N . ARG A 1 105 ? -9.079 -4.186 22.766 1.00 95.00 105 ARG A N 1
ATOM 842 C CA . ARG A 1 105 ? -10.222 -3.287 22.988 1.00 95.00 105 ARG A CA 1
ATOM 843 C C . ARG A 1 105 ? -10.901 -3.541 24.325 1.00 95.00 105 ARG A C 1
ATOM 845 O O . ARG A 1 105 ? -11.084 -2.588 25.076 1.00 95.00 105 ARG A O 1
ATOM 852 N N . ARG A 1 106 ? -11.192 -4.806 24.648 1.00 94.81 106 ARG A N 1
ATOM 853 C CA . ARG A 1 106 ? -11.798 -5.190 25.932 1.00 94.81 106 ARG A CA 1
ATOM 854 C C . ARG A 1 106 ? -10.928 -4.781 27.118 1.00 94.81 106 ARG A C 1
ATOM 856 O O . ARG A 1 106 ? -11.464 -4.255 28.083 1.00 94.81 106 ARG A O 1
ATOM 863 N N . GLU A 1 107 ? -9.614 -4.979 27.029 1.00 95.50 107 GLU A N 1
ATOM 864 C CA . GLU A 1 107 ? -8.658 -4.542 28.061 1.00 95.50 107 GLU A CA 1
ATOM 865 C C . GLU A 1 107 ? -8.646 -3.015 28.226 1.00 95.50 107 GLU A C 1
ATOM 867 O O . GLU A 1 107 ? -8.528 -2.510 29.336 1.00 95.50 107 GLU A O 1
ATOM 872 N N . SER A 1 108 ? -8.827 -2.274 27.129 1.00 94.00 108 SER A N 1
ATOM 873 C CA . SER A 1 108 ? -8.922 -0.807 27.121 1.00 94.00 108 SER A CA 1
ATOM 874 C C . SER A 1 108 ? -10.324 -0.245 27.420 1.00 94.00 108 SER A C 1
ATOM 876 O O . SER A 1 108 ? -10.528 0.958 27.282 1.00 94.00 108 SER A O 1
ATOM 878 N N . GLY A 1 109 ? -11.305 -1.089 27.765 1.00 93.75 109 GLY A N 1
ATOM 879 C CA . GLY A 1 109 ? -12.692 -0.666 28.008 1.00 93.75 109 GLY A CA 1
ATOM 880 C C . GLY A 1 109 ? -13.459 -0.205 26.759 1.00 93.75 109 GLY A C 1
ATOM 881 O O . GLY A 1 109 ? -14.465 0.487 26.874 1.00 93.75 109 GLY A O 1
ATOM 882 N N . ARG A 1 110 ? -12.996 -0.565 25.557 1.00 93.06 110 ARG A N 1
ATOM 883 C CA . ARG A 1 110 ? -13.639 -0.245 24.274 1.00 93.06 110 ARG A CA 1
ATOM 884 C C . ARG A 1 110 ? -14.489 -1.414 23.785 1.00 93.06 110 ARG A C 1
ATOM 886 O O . ARG A 1 110 ? -14.137 -2.580 23.977 1.00 93.06 110 ARG A O 1
ATOM 893 N N . GLU A 1 111 ? -15.566 -1.102 23.071 1.00 93.69 111 GLU A N 1
ATOM 894 C CA . GLU A 1 111 ? -16.388 -2.116 22.411 1.00 93.69 111 GLU A CA 1
ATOM 895 C C . GLU A 1 111 ? -15.618 -2.896 21.337 1.00 93.69 111 GLU A C 1
ATOM 897 O O . GLU A 1 111 ? -14.624 -2.433 20.757 1.00 93.69 111 GLU A O 1
ATOM 902 N N . ARG A 1 112 ? -16.106 -4.111 21.062 1.00 94.75 112 ARG A N 1
ATOM 903 C CA . ARG A 1 112 ? -15.580 -4.963 19.992 1.00 94.75 112 ARG A CA 1
ATOM 904 C C . ARG A 1 112 ? -15.816 -4.311 18.630 1.00 94.75 112 ARG A C 1
ATOM 906 O O . ARG A 1 112 ? -16.823 -3.651 18.408 1.00 94.75 112 ARG A O 1
ATOM 913 N N . ILE A 1 113 ? -14.904 -4.565 17.698 1.00 94.00 113 ILE A N 1
ATOM 914 C CA . ILE A 1 113 ? -15.048 -4.197 16.290 1.00 94.00 113 ILE A CA 1
ATOM 915 C C . ILE A 1 113 ? -16.315 -4.848 15.746 1.00 94.00 113 ILE A C 1
ATOM 917 O O . ILE A 1 113 ? -16.439 -6.076 15.740 1.00 94.00 113 ILE A O 1
ATOM 921 N N . ARG A 1 114 ? -17.212 -4.013 15.228 1.00 93.50 114 ARG A N 1
ATOM 922 C CA . ARG A 1 114 ? -18.357 -4.421 14.419 1.00 93.50 114 ARG A CA 1
ATOM 923 C C . ARG A 1 114 ? -18.018 -4.152 12.954 1.00 93.50 114 ARG A C 1
ATOM 925 O O . ARG A 1 114 ? -17.696 -3.028 12.570 1.00 93.50 114 ARG A O 1
ATOM 932 N N . ILE A 1 115 ? -18.005 -5.210 12.151 1.00 92.44 115 ILE A N 1
ATOM 933 C CA . ILE A 1 115 ? -17.666 -5.121 10.727 1.00 92.44 115 ILE A CA 1
ATOM 934 C C . ILE A 1 115 ? -18.788 -4.370 10.004 1.00 92.44 115 ILE A C 1
ATOM 936 O O . ILE A 1 115 ? -19.957 -4.623 10.278 1.00 92.44 115 ILE A O 1
ATOM 940 N N . GLY A 1 116 ? -18.427 -3.454 9.102 1.00 91.12 116 GLY A N 1
ATOM 941 C CA . GLY A 1 116 ? -19.399 -2.690 8.318 1.00 91.12 116 GLY A CA 1
ATOM 942 C C . GLY A 1 116 ? -20.104 -1.566 9.079 1.00 91.12 116 GLY A C 1
ATOM 943 O O . GLY A 1 116 ? -21.182 -1.170 8.663 1.00 91.12 116 GLY A O 1
ATOM 944 N N . LEU A 1 117 ? -19.529 -1.062 10.181 1.00 91.44 117 LEU A N 1
ATOM 945 C CA . LEU A 1 117 ? -20.056 0.130 10.869 1.00 91.44 117 LEU A CA 1
ATOM 946 C C . LEU A 1 117 ? -19.193 1.381 10.698 1.00 91.44 117 LEU A C 1
ATOM 948 O O . LEU A 1 117 ? -19.716 2.467 10.496 1.00 91.44 117 LEU A O 1
ATOM 952 N N . LEU A 1 118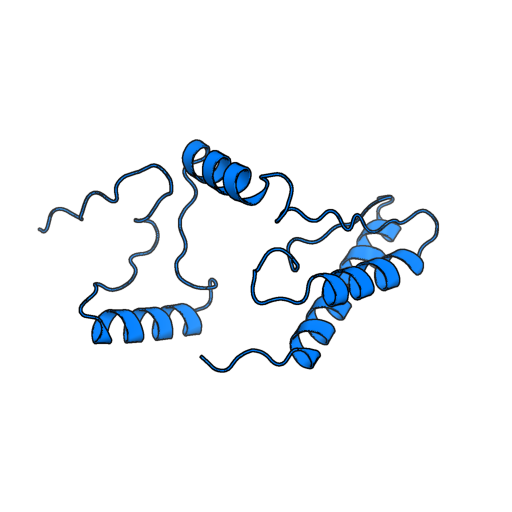 ? -17.870 1.252 10.801 1.00 92.25 118 LEU A N 1
ATOM 953 C CA . LEU A 1 118 ? -16.979 2.410 10.760 1.00 92.25 118 LEU A CA 1
ATOM 954 C C . LEU A 1 118 ? -16.565 2.724 9.319 1.00 92.25 118 LEU A C 1
ATOM 956 O O . LEU A 1 118 ? -15.795 1.970 8.723 1.00 92.25 118 LEU A O 1
ATOM 960 N N . TYR A 1 119 ? -17.027 3.850 8.783 1.00 94.19 119 TYR A N 1
ATOM 961 C CA . TYR A 1 119 ? -16.682 4.332 7.446 1.00 94.19 119 TYR A CA 1
ATOM 962 C C . TYR A 1 119 ? -16.024 5.710 7.515 1.00 94.19 119 TYR A C 1
ATOM 964 O O . TYR A 1 119 ? -16.379 6.551 8.337 1.00 94.19 119 TYR A O 1
ATOM 972 N N . TYR A 1 120 ? -15.050 5.962 6.642 1.00 92.69 120 TYR A N 1
ATOM 973 C CA . TYR A 1 120 ? -14.438 7.283 6.541 1.00 92.69 120 TYR A CA 1
ATOM 974 C C . TYR A 1 120 ? -15.474 8.331 6.114 1.00 92.69 120 TYR A C 1
ATOM 976 O O . TYR A 1 120 ? -16.203 8.138 5.148 1.00 92.69 120 TYR A O 1
ATOM 984 N N . GLY A 1 121 ? -15.490 9.479 6.796 1.00 86.50 121 GLY A N 1
ATOM 985 C CA . GLY A 1 121 ? -16.365 10.603 6.439 1.00 86.50 121 GLY A CA 1
ATOM 986 C C . GLY A 1 121 ? -17.814 10.463 6.914 1.00 86.50 121 GLY A C 1
ATOM 987 O O . GLY A 1 121 ? -18.591 11.384 6.694 1.00 86.50 121 GLY A O 1
ATOM 988 N N . GLN A 1 122 ? -18.158 9.361 7.581 1.00 83.56 122 GLN A N 1
ATOM 989 C CA . GLN A 1 122 ? -19.389 9.218 8.349 1.00 83.56 122 GLN A CA 1
ATOM 990 C C . GLN A 1 122 ? -19.005 9.215 9.827 1.00 83.56 122 GLN A C 1
ATOM 992 O O . GLN A 1 122 ? -18.078 8.500 10.224 1.00 83.56 122 GLN A O 1
ATOM 997 N N . ASP A 1 123 ? -19.683 10.017 10.644 1.00 63.31 123 ASP A N 1
ATOM 998 C CA . ASP A 1 123 ? -19.635 9.778 12.079 1.00 63.31 123 ASP A CA 1
ATOM 999 C C . ASP A 1 123 ? -20.284 8.414 12.300 1.00 63.31 123 ASP A C 1
ATOM 1001 O O . ASP A 1 123 ? -21.359 8.144 11.764 1.00 63.31 123 ASP A O 1
ATOM 1005 N N . ALA A 1 124 ? -19.593 7.516 13.004 1.00 56.19 124 ALA A N 1
ATOM 1006 C CA . ALA A 1 124 ? -20.186 6.248 13.387 1.00 56.19 124 ALA A CA 1
ATOM 1007 C C . ALA A 1 124 ? -21.372 6.579 14.295 1.00 56.19 124 ALA A C 1
ATOM 1009 O O . ALA A 1 124 ? -21.179 6.820 15.487 1.00 56.19 124 ALA A O 1
ATOM 1010 N N . GLU A 1 125 ? -22.578 6.654 13.731 1.00 50.72 125 GLU A N 1
ATOM 1011 C CA . GLU A 1 125 ? -23.795 6.681 14.523 1.00 50.72 125 GLU A CA 1
ATOM 1012 C C . GLU A 1 125 ? -23.718 5.450 15.415 1.00 50.72 125 GLU A C 1
ATOM 1014 O O . GLU A 1 125 ? -23.656 4.307 14.946 1.00 50.72 125 GLU A O 1
ATOM 1019 N N . ALA A 1 126 ? -23.580 5.706 16.718 1.00 47.59 126 ALA A N 1
ATOM 1020 C CA . ALA A 1 126 ? -23.605 4.651 17.702 1.00 47.59 126 ALA A CA 1
ATOM 1021 C C . ALA A 1 126 ? -24.885 3.853 17.430 1.00 47.59 126 ALA A C 1
ATOM 1023 O O . ALA A 1 126 ? -25.944 4.472 17.295 1.00 47.59 126 ALA A O 1
ATOM 1024 N N . PRO A 1 127 ? -24.803 2.522 17.289 1.00 47.44 127 PRO A N 1
ATOM 1025 C CA . PRO A 1 127 ? -25.992 1.710 17.109 1.00 47.44 127 PRO A CA 1
ATOM 1026 C C . PRO A 1 127 ? -26.940 2.054 18.258 1.00 47.44 127 PRO A C 1
ATOM 1028 O O . PRO A 1 127 ? -26.592 1.853 19.423 1.00 47.44 127 PRO A O 1
ATOM 1031 N N . GLN A 1 128 ? -28.078 2.668 17.925 1.00 42.34 128 GLN A N 1
ATOM 1032 C CA . GLN A 1 128 ? -29.142 2.944 18.878 1.00 42.34 128 GLN A CA 1
ATOM 1033 C C . GLN A 1 128 ? -29.548 1.592 19.442 1.00 42.34 128 GLN A C 1
ATOM 1035 O O . GLN A 1 128 ? -29.948 0.711 18.688 1.00 42.34 128 GLN A O 1
ATOM 1040 N N . GLY A 1 129 ? -29.298 1.407 20.736 1.00 44.53 129 GLY A N 1
ATOM 1041 C CA . GLY A 1 129 ? -29.585 0.157 21.414 1.00 44.53 129 GLY A CA 1
ATOM 1042 C C . GLY A 1 129 ? -31.077 -0.143 21.389 1.00 44.53 129 GLY A C 1
ATOM 1043 O O . GLY A 1 129 ? -31.882 0.708 21.770 1.00 44.53 129 GLY A O 1
ATOM 1044 N N . ASP A 1 130 ? -31.400 -1.351 20.950 1.00 38.66 130 ASP A N 1
ATOM 1045 C CA . ASP A 1 130 ? -32.616 -2.095 21.260 1.00 38.66 130 ASP A CA 1
ATOM 1046 C C . ASP A 1 130 ? -32.511 -2.731 22.660 1.00 38.66 130 ASP A C 1
ATOM 1048 O O . ASP A 1 130 ? -31.457 -3.347 22.965 1.00 38.66 130 ASP A O 1
#

pLDDT: mean 88.09, std 14.88, range [38.66, 98.5]

Secondary structure (DSSP, 8-state):
-PPPPHHHHHHHHHHHHHHHHHHHHHTT--EE--STT-STTS-HHHHHHHHHHHHTTSTT-EE----TTSTTHHHHHHHHHHHTT-B--SS-SSHHHHHHHHHHHHHTTPPPPPTTT-BTTS--------